Protein AF-A0A5B8S346-F1 (afdb_monomer_lite)

Foldseek 3Di:
DPVVVVVVCVVVDDDQQAQDVVRHHPVRVVVVVVVVVVVVVVVPPPVVVPDPPPDPDDDDD

pLDDT: mean 72.13, std 12.59, range [47.5, 94.06]

Secondary structure (DSSP, 8-state):
--HHHHHTTTTSS--TTSPPTTS--HHHHHHHHHHHHHHHHT---GGGG-----PPPPPP-

Radius of gyration: 21.61 Å; chains: 1; bounding box: 38×41×56 Å

Organism: NCBI:txid1176536

Structure (mmCIF, N/CA/C/O backbone):
data_AF-A0A5B8S346-F1
#
_entry.id   AF-A0A5B8S346-F1
#
loop_
_atom_site.group_PDB
_atom_site.id
_atom_site.type_symbol
_atom_site.label_atom_id
_atom_site.label_alt_id
_atom_site.label_comp_id
_atom_site.label_asym_id
_atom_site.label_entity_id
_atom_site.label_seq_id
_atom_site.pdbx_PDB_ins_code
_atom_site.Cartn_x
_atom_site.Cartn_y
_atom_site.Cartn_z
_atom_site.occupancy
_atom_site.B_iso_or_equiv
_atom_site.auth_seq_id
_atom_site.auth_comp_id
_atom_site.auth_asym_id
_atom_site.auth_atom_id
_atom_site.pdbx_PDB_model_num
ATOM 1 N N . MET A 1 1 ? 25.277 9.355 -38.547 1.00 47.50 1 MET A N 1
ATOM 2 C CA . MET A 1 1 ? 25.265 9.775 -37.128 1.00 47.50 1 MET A CA 1
ATOM 3 C C . MET A 1 1 ? 23.817 9.821 -36.634 1.00 47.50 1 MET A C 1
ATOM 5 O O . MET A 1 1 ? 23.335 10.856 -36.212 1.00 47.50 1 MET A O 1
ATOM 9 N N . THR A 1 2 ? 23.091 8.705 -36.759 1.00 57.50 2 THR A N 1
ATOM 10 C CA . THR A 1 2 ? 21.632 8.654 -36.501 1.00 57.50 2 THR A CA 1
ATOM 11 C C . THR A 1 2 ? 21.248 7.368 -35.763 1.00 57.50 2 THR A C 1
ATOM 13 O O . THR A 1 2 ? 20.319 7.366 -34.969 1.00 57.50 2 THR A O 1
ATOM 16 N N . ALA A 1 3 ? 22.030 6.294 -35.936 1.00 59.38 3 ALA A N 1
ATOM 17 C CA . ALA A 1 3 ? 21.823 5.012 -35.261 1.00 59.38 3 ALA A CA 1
ATOM 18 C C . ALA A 1 3 ? 22.068 5.054 -33.738 1.00 59.38 3 ALA A C 1
ATOM 20 O O . ALA A 1 3 ? 21.433 4.308 -33.002 1.00 59.38 3 ALA A O 1
ATOM 21 N N . LEU A 1 4 ? 22.938 5.947 -33.245 1.00 59.41 4 LEU A N 1
ATOM 22 C CA . LEU A 1 4 ? 23.273 6.020 -31.815 1.00 59.41 4 LEU A CA 1
ATOM 23 C C . LEU A 1 4 ? 22.120 6.577 -30.957 1.00 59.41 4 LEU A C 1
ATOM 25 O O . LEU A 1 4 ? 21.997 6.225 -29.790 1.00 59.41 4 LEU A O 1
ATOM 29 N N . ALA A 1 5 ? 21.238 7.396 -31.542 1.00 60.19 5 ALA A N 1
ATOM 30 C CA . ALA A 1 5 ? 20.099 7.983 -30.835 1.00 60.19 5 ALA A CA 1
ATOM 31 C C . ALA A 1 5 ? 18.977 6.966 -30.549 1.00 60.19 5 ALA A C 1
ATOM 33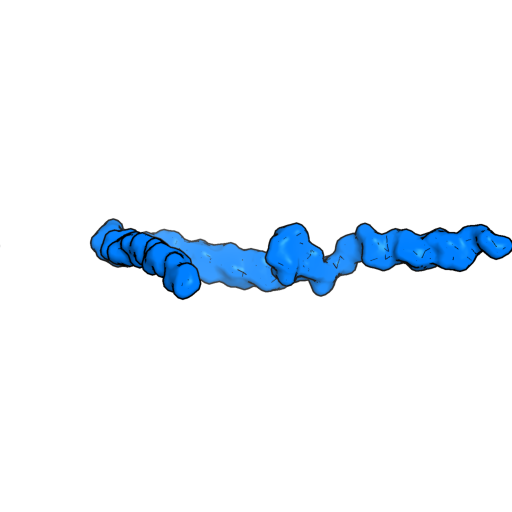 O O . ALA A 1 5 ? 18.245 7.123 -29.577 1.00 60.19 5 ALA A O 1
ATOM 34 N N . ALA A 1 6 ? 18.858 5.904 -31.354 1.00 60.22 6 ALA A N 1
ATOM 35 C CA . ALA A 1 6 ? 17.805 4.900 -31.192 1.00 60.22 6 ALA A CA 1
ATOM 36 C C . ALA A 1 6 ? 18.029 3.986 -29.971 1.00 60.22 6 ALA A C 1
ATOM 38 O O . ALA A 1 6 ? 17.067 3.539 -29.353 1.00 60.22 6 ALA A O 1
ATOM 39 N N . VAL A 1 7 ? 19.287 3.754 -29.580 1.00 60.91 7 VAL A N 1
ATOM 40 C CA . VAL A 1 7 ? 19.638 2.904 -28.424 1.00 60.91 7 VAL A CA 1
ATOM 41 C C . VAL A 1 7 ? 19.366 3.617 -27.092 1.00 60.91 7 VAL A C 1
ATOM 43 O O . VAL A 1 7 ? 19.082 2.972 -26.090 1.00 60.91 7 VAL A O 1
ATOM 46 N N . ALA A 1 8 ? 19.365 4.953 -27.071 1.00 59.34 8 ALA A N 1
ATOM 47 C CA . ALA A 1 8 ? 19.048 5.723 -25.866 1.00 59.34 8 ALA A CA 1
ATOM 48 C C . ALA A 1 8 ? 17.558 5.650 -25.467 1.00 59.34 8 ALA A C 1
ATOM 50 O O . ALA A 1 8 ? 17.213 5.977 -24.335 1.00 59.34 8 ALA A O 1
ATOM 51 N N . LEU A 1 9 ? 16.673 5.203 -26.370 1.00 55.88 9 LEU A N 1
ATOM 52 C CA . LEU A 1 9 ? 15.231 5.119 -26.116 1.00 55.88 9 LEU A CA 1
ATOM 53 C C . LEU A 1 9 ? 14.788 3.764 -25.540 1.00 55.88 9 LEU A C 1
ATOM 55 O O . LEU A 1 9 ? 13.699 3.671 -24.976 1.00 55.88 9 LEU A O 1
ATOM 59 N N . THR A 1 10 ? 15.624 2.721 -25.623 1.00 57.41 10 THR A N 1
ATOM 60 C CA . THR A 1 10 ? 15.301 1.390 -25.072 1.00 57.41 10 THR A CA 1
ATOM 61 C C . THR A 1 10 ? 15.463 1.311 -23.550 1.00 57.41 10 THR A C 1
ATOM 63 O O . THR A 1 10 ? 15.115 0.295 -22.963 1.00 57.41 10 THR A O 1
ATOM 66 N N . GLY A 1 11 ? 15.960 2.375 -22.904 1.00 54.97 11 GLY A N 1
ATOM 67 C CA . GLY A 1 11 ? 16.009 2.522 -21.442 1.00 54.97 11 GLY A CA 1
ATOM 68 C C . GLY A 1 11 ? 14.773 3.193 -20.824 1.00 54.97 11 GLY A C 1
ATOM 69 O O . GLY A 1 11 ? 14.693 3.301 -19.611 1.00 54.97 11 GLY A O 1
ATOM 70 N N . CYS A 1 12 ? 13.806 3.639 -21.636 1.00 58.38 12 CYS A N 1
ATOM 71 C CA . CYS A 1 12 ? 12.514 4.168 -21.167 1.00 58.38 12 CYS A CA 1
ATOM 72 C C . CYS A 1 12 ? 11.413 3.087 -21.128 1.00 58.38 12 CYS A C 1
ATOM 74 O O . CYS A 1 12 ? 10.223 3.398 -21.060 1.00 58.38 12 CYS A O 1
ATOM 76 N N . GLY A 1 13 ? 11.801 1.813 -21.225 1.00 55.72 13 GLY A N 1
ATOM 77 C CA . GLY A 1 13 ? 10.913 0.665 -21.102 1.00 55.72 13 GLY A CA 1
ATOM 78 C C . GLY A 1 13 ? 10.998 0.096 -19.694 1.00 55.72 13 GLY A C 1
ATOM 79 O O . GLY A 1 13 ? 12.081 -0.270 -19.254 1.00 55.72 13 GLY A O 1
ATOM 80 N N . LYS A 1 14 ? 9.850 0.023 -19.016 1.00 58.44 14 LYS A N 1
ATOM 81 C CA . LYS A 1 14 ? 9.670 -0.584 -17.692 1.00 58.44 14 LYS A CA 1
ATOM 82 C C . LYS A 1 14 ? 10.302 -1.985 -17.684 1.00 58.44 14 LYS A C 1
ATOM 84 O O . LYS A 1 14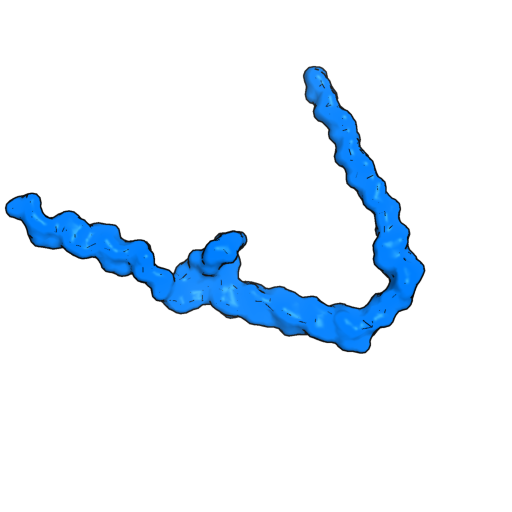 ? 9.719 -2.914 -18.235 1.00 58.44 14 LYS A O 1
ATOM 89 N N . ALA A 1 15 ? 11.486 -2.149 -17.102 1.00 58.91 15 ALA A N 1
ATOM 90 C CA . ALA A 1 15 ? 11.901 -3.477 -16.668 1.00 58.91 15 ALA A CA 1
ATOM 91 C C . ALA A 1 15 ? 11.002 -3.868 -15.482 1.00 58.91 15 ALA A C 1
ATOM 93 O O . ALA A 1 15 ? 10.635 -3.003 -14.690 1.00 58.91 15 ALA A O 1
ATOM 94 N N . ASP A 1 16 ? 10.650 -5.143 -15.313 1.00 56.94 16 ASP A N 1
ATOM 95 C CA . ASP A 1 16 ? 9.842 -5.589 -14.158 1.00 56.94 16 ASP A CA 1
ATOM 96 C C . ASP A 1 16 ? 10.505 -5.275 -12.798 1.00 56.94 16 ASP A C 1
ATOM 98 O O . ASP A 1 16 ? 9.838 -5.208 -11.766 1.00 56.94 16 ASP A O 1
ATOM 102 N N . ASN A 1 17 ? 11.824 -5.044 -12.812 1.00 55.94 17 ASN A N 1
ATOM 103 C CA . ASN A 1 17 ? 12.638 -4.630 -11.666 1.00 55.94 17 ASN A CA 1
ATOM 104 C C . ASN A 1 17 ? 12.816 -3.106 -11.552 1.00 55.94 17 ASN A C 1
ATOM 106 O O . ASN A 1 17 ? 13.459 -2.639 -10.615 1.00 55.94 17 ASN A O 1
ATOM 110 N N . ASP A 1 18 ? 12.316 -2.337 -12.518 1.00 59.50 18 ASP A N 1
ATOM 111 C CA . ASP A 1 18 ? 12.407 -0.883 -12.505 1.00 59.50 18 ASP A CA 1
ATOM 112 C C . ASP A 1 18 ? 11.335 -0.300 -11.584 1.00 59.50 18 ASP A C 1
ATOM 114 O O . ASP A 1 18 ? 10.227 -0.835 -11.460 1.00 59.50 18 ASP A O 1
ATOM 118 N N . ALA A 1 19 ? 11.643 0.824 -10.947 1.00 64.81 19 ALA A N 1
ATOM 119 C CA . ALA A 1 19 ? 10.711 1.443 -10.019 1.00 64.81 19 ALA A CA 1
ATOM 120 C C . ALA A 1 19 ? 9.401 1.843 -10.741 1.00 64.81 19 ALA A C 1
ATOM 122 O O . ALA A 1 19 ? 9.367 2.535 -11.769 1.00 64.81 19 ALA A O 1
ATOM 123 N N . GLY A 1 20 ? 8.275 1.383 -10.201 1.00 66.00 20 GLY A N 1
ATOM 124 C CA . GLY A 1 20 ? 6.919 1.771 -10.570 1.00 66.00 20 GLY A CA 1
ATOM 125 C C . GLY A 1 20 ? 6.679 3.281 -10.420 1.00 66.00 20 GLY A C 1
ATOM 126 O O . GLY A 1 20 ? 7.482 3.989 -9.808 1.00 66.00 20 GLY A O 1
ATOM 127 N N . PRO A 1 21 ? 5.580 3.826 -10.976 1.00 63.81 21 PRO A N 1
ATOM 128 C CA . PRO A 1 21 ? 5.145 5.176 -10.618 1.00 63.81 21 PRO A CA 1
ATOM 129 C C . PRO A 1 21 ? 4.976 5.245 -9.090 1.00 63.81 21 PRO A C 1
ATOM 131 O O . PRO A 1 21 ? 4.227 4.454 -8.529 1.00 63.81 21 PRO A O 1
ATOM 134 N N . GLY A 1 22 ? 5.717 6.134 -8.422 1.00 70.38 22 GLY A N 1
ATOM 135 C CA . GLY A 1 22 ? 5.820 6.169 -6.955 1.00 70.38 22 GLY A CA 1
ATOM 136 C C . GLY A 1 22 ? 7.150 5.662 -6.379 1.00 70.38 22 GLY A C 1
ATOM 137 O O . GLY A 1 22 ? 7.331 5.727 -5.170 1.00 70.38 22 GLY A O 1
ATOM 138 N N . GLY A 1 23 ? 8.097 5.210 -7.211 1.00 80.06 23 GLY A N 1
ATOM 139 C CA . GLY A 1 23 ? 9.446 4.836 -6.762 1.00 80.06 23 GLY A CA 1
ATOM 140 C C . GLY A 1 23 ? 9.564 3.427 -6.170 1.00 80.06 23 GLY A C 1
ATOM 141 O O . GLY A 1 23 ? 10.622 3.085 -5.660 1.00 80.06 23 GLY A O 1
ATOM 142 N N . VAL A 1 24 ? 8.503 2.621 -6.255 1.00 80.88 24 VAL A N 1
ATOM 143 C CA . VAL A 1 24 ? 8.420 1.257 -5.705 1.00 80.88 24 VAL A CA 1
ATOM 144 C C . VAL A 1 24 ? 8.333 0.227 -6.823 1.00 80.88 24 VAL A C 1
ATOM 146 O O . VAL A 1 24 ? 7.553 0.388 -7.760 1.00 80.88 24 VAL A O 1
ATOM 149 N N . SER A 1 25 ? 9.123 -0.836 -6.732 1.00 85.31 25 SER A N 1
ATOM 150 C CA . SER A 1 25 ? 9.063 -1.992 -7.629 1.00 85.31 25 SER A CA 1
ATOM 151 C 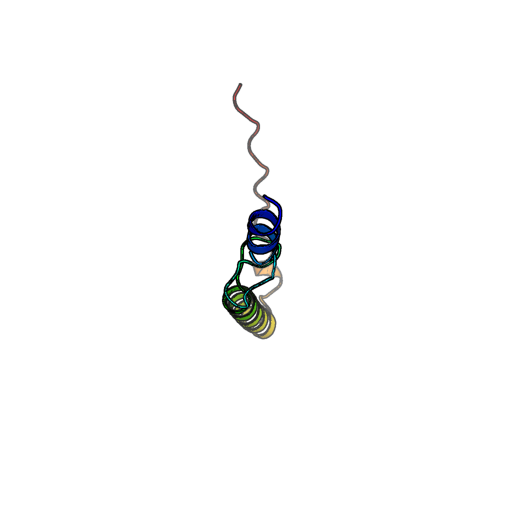C . SER A 1 25 ? 7.745 -2.759 -7.481 1.00 85.31 25 SER A C 1
ATOM 153 O O . SER A 1 25 ? 7.017 -2.624 -6.495 1.00 85.31 25 SER A O 1
ATOM 155 N N . VAL A 1 26 ? 7.440 -3.618 -8.457 1.00 85.88 26 VAL A N 1
ATOM 156 C CA . VAL A 1 26 ? 6.243 -4.476 -8.410 1.00 85.88 26 VAL A CA 1
ATOM 157 C C . VAL A 1 26 ? 6.266 -5.400 -7.183 1.00 85.88 26 VAL A C 1
ATOM 159 O O . VAL A 1 26 ? 5.231 -5.612 -6.550 1.00 85.88 26 VAL A O 1
ATOM 162 N N . GLY A 1 27 ? 7.445 -5.915 -6.817 1.00 87.00 27 GLY A N 1
ATOM 163 C CA . GLY A 1 27 ? 7.624 -6.762 -5.635 1.00 87.00 27 GLY A CA 1
ATOM 164 C C . GLY A 1 27 ? 7.362 -6.016 -4.326 1.00 87.00 27 GLY A C 1
ATOM 165 O O . GLY A 1 27 ? 6.658 -6.529 -3.459 1.00 87.00 27 GLY A O 1
ATOM 166 N N . GLU A 1 28 ? 7.861 -4.785 -4.207 1.00 86.56 28 GLU A N 1
ATOM 167 C CA . GLU A 1 28 ? 7.618 -3.938 -3.032 1.00 86.56 28 GLU A CA 1
ATOM 168 C C . GLU A 1 28 ? 6.144 -3.546 -2.908 1.00 86.56 28 GLU A C 1
ATOM 170 O O . GLU A 1 28 ? 5.581 -3.621 -1.817 1.00 86.56 28 GLU A O 1
ATOM 175 N N . ALA A 1 29 ? 5.493 -3.190 -4.021 1.00 88.94 29 ALA A N 1
ATOM 176 C CA . ALA A 1 29 ? 4.069 -2.869 -4.029 1.00 88.94 29 ALA A CA 1
ATOM 177 C C . ALA A 1 29 ? 3.213 -4.061 -3.571 1.00 88.94 29 ALA A C 1
ATOM 179 O O . ALA A 1 29 ? 2.287 -3.889 -2.780 1.00 88.94 29 ALA A O 1
ATOM 180 N N . LYS A 1 30 ? 3.554 -5.279 -4.015 1.00 90.00 30 LYS A N 1
ATOM 181 C CA . LYS A 1 30 ? 2.865 -6.504 -3.594 1.00 90.00 30 LYS A CA 1
ATOM 182 C C . LYS A 1 30 ? 3.057 -6.802 -2.105 1.00 90.00 30 LYS A C 1
ATOM 184 O O . LYS A 1 30 ? 2.089 -7.136 -1.431 1.00 90.00 30 LYS A O 1
ATOM 189 N N . ALA A 1 31 ? 4.276 -6.654 -1.589 1.00 92.56 31 ALA A N 1
ATOM 190 C CA . ALA A 1 31 ? 4.550 -6.858 -0.167 1.00 92.56 31 ALA A CA 1
ATOM 191 C C . ALA A 1 31 ? 3.774 -5.864 0.722 1.00 92.56 31 ALA A C 1
ATOM 193 O O . ALA A 1 31 ? 3.286 -6.236 1.788 1.00 92.56 31 ALA A O 1
ATOM 194 N N . LEU A 1 32 ? 3.624 -4.612 0.272 1.00 90.81 32 LEU A N 1
ATOM 195 C CA . LEU A 1 32 ? 2.808 -3.605 0.956 1.00 90.81 32 LEU A CA 1
ATOM 196 C C . LEU A 1 32 ? 1.315 -3.961 0.965 1.00 90.81 32 LEU A C 1
ATOM 198 O O . LEU A 1 32 ? 0.661 -3.779 1.990 1.00 90.81 32 LEU A O 1
ATOM 202 N N . ASP A 1 33 ? 0.784 -4.478 -0.146 1.00 91.69 33 ASP A N 1
ATOM 203 C CA . ASP A 1 33 ? -0.618 -4.903 -0.242 1.00 91.69 33 ASP A CA 1
ATOM 204 C C . ASP A 1 33 ? -0.919 -6.088 0.688 1.00 91.69 33 ASP A C 1
ATOM 206 O O . ASP A 1 33 ? -1.896 -6.062 1.433 1.00 91.69 33 ASP A O 1
ATOM 210 N N . GLU A 1 34 ? -0.031 -7.087 0.738 1.00 94.06 34 GLU A N 1
ATOM 211 C CA . GLU A 1 34 ? -0.161 -8.215 1.671 1.00 94.06 34 GLU A CA 1
ATOM 212 C C . GLU A 1 34 ? -0.159 -7.747 3.134 1.00 94.06 34 GLU A C 1
ATOM 214 O O . GLU A 1 34 ? -0.985 -8.192 3.935 1.00 94.06 34 GLU A O 1
ATOM 219 N N . ALA A 1 35 ? 0.715 -6.798 3.483 1.00 91.31 35 ALA A N 1
ATOM 220 C CA . ALA A 1 35 ? 0.736 -6.209 4.818 1.00 91.31 35 ALA A CA 1
ATOM 221 C C . ALA A 1 35 ? -0.574 -5.469 5.147 1.00 91.31 35 ALA A C 1
ATOM 223 O O . ALA A 1 35 ? -1.098 -5.614 6.254 1.00 91.31 35 ALA A O 1
ATOM 224 N N . ALA A 1 36 ? -1.132 -4.712 4.197 1.00 90.69 36 ALA A N 1
ATOM 225 C CA . ALA A 1 36 ? -2.417 -4.037 4.370 1.00 90.69 36 ALA A CA 1
ATOM 226 C C . ALA A 1 36 ? -3.564 -5.041 4.581 1.00 90.69 36 ALA A C 1
ATOM 228 O O . ALA A 1 36 ? -4.339 -4.895 5.525 1.00 90.69 36 ALA A O 1
ATOM 229 N N . GLN A 1 37 ? -3.614 -6.119 3.791 1.00 91.75 37 GLN A N 1
ATOM 230 C CA . GLN A 1 37 ? -4.617 -7.178 3.951 1.00 91.75 37 GLN A CA 1
ATOM 231 C C . GLN A 1 37 ? -4.557 -7.843 5.334 1.00 91.75 37 GLN A C 1
ATOM 233 O O . GLN A 1 37 ? -5.597 -8.144 5.922 1.00 91.75 37 GLN A O 1
ATOM 238 N N . MET A 1 38 ? -3.356 -8.054 5.888 1.00 88.94 38 MET A N 1
ATOM 239 C CA . MET A 1 38 ? -3.198 -8.590 7.247 1.00 88.94 38 MET A CA 1
ATOM 240 C C . MET A 1 38 ? -3.773 -7.650 8.315 1.00 88.94 38 MET A C 1
ATOM 242 O O . MET A 1 38 ? -4.376 -8.125 9.279 1.00 88.94 38 MET A O 1
ATOM 246 N N . LEU A 1 39 ? -3.609 -6.335 8.148 1.00 85.06 39 LEU A N 1
ATOM 247 C CA . LEU A 1 39 ? -4.166 -5.323 9.051 1.00 85.06 39 LEU A CA 1
ATOM 248 C C . LEU A 1 39 ? -5.694 -5.243 8.941 1.00 85.06 39 LEU A C 1
ATOM 250 O O . LEU A 1 39 ? -6.380 -5.179 9.962 1.00 85.06 39 LEU A O 1
ATOM 254 N N . ASP A 1 40 ? -6.232 -5.316 7.723 1.00 86.12 40 ASP A N 1
ATOM 255 C CA . ASP A 1 40 ? -7.677 -5.322 7.475 1.00 86.12 40 ASP A CA 1
ATOM 256 C C . ASP A 1 40 ? -8.348 -6.576 8.047 1.00 86.12 40 ASP A C 1
ATOM 258 O O . ASP A 1 40 ? -9.405 -6.494 8.683 1.00 86.12 40 ASP A O 1
ATOM 262 N N . ALA A 1 41 ? -7.708 -7.740 7.890 1.00 87.00 41 ALA A N 1
ATOM 263 C CA . ALA A 1 41 ? -8.151 -8.994 8.497 1.00 87.00 41 ALA A CA 1
ATOM 264 C C . ALA A 1 41 ? -8.154 -8.923 10.033 1.00 87.00 41 ALA A C 1
ATOM 266 O O . ALA A 1 41 ? -8.999 -9.537 10.684 1.00 87.00 41 ALA A O 1
ATOM 267 N N . GLN A 1 42 ? -7.243 -8.137 10.612 1.00 83.12 42 GLN A N 1
ATOM 268 C CA . GLN A 1 42 ? -7.165 -7.858 12.045 1.00 83.12 42 GLN A CA 1
ATOM 269 C C . GLN A 1 42 ? -8.044 -6.683 12.486 1.00 83.12 42 GLN A C 1
ATOM 271 O O . GLN A 1 42 ? -7.811 -6.185 13.586 1.00 83.12 42 GLN A O 1
ATOM 276 N N . ARG A 1 43 ? -9.017 -6.254 11.653 1.00 71.06 43 ARG A N 1
ATOM 277 C CA . ARG A 1 43 ? -9.949 -5.123 11.844 1.00 71.06 43 ARG A CA 1
ATOM 278 C C . ARG A 1 43 ? -9.704 -4.387 13.155 1.00 71.06 43 ARG A C 1
ATOM 280 O O . ARG A 1 43 ? -10.307 -4.708 14.183 1.00 71.06 43 ARG A O 1
ATOM 287 N N . LEU A 1 44 ? -8.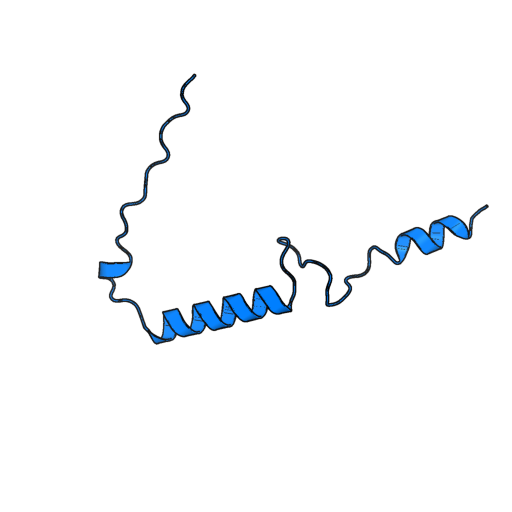757 -3.447 13.102 1.00 70.44 44 LEU A N 1
ATOM 288 C CA . LEU A 1 44 ? -8.352 -2.702 14.281 1.00 70.44 44 LEU A CA 1
ATOM 289 C C . LEU A 1 44 ? -9.606 -2.073 14.906 1.00 70.44 44 LEU A C 1
ATOM 291 O O . LEU A 1 44 ? -10.421 -1.490 14.179 1.00 70.44 44 LEU A O 1
ATOM 295 N N . PRO A 1 45 ? -9.801 -2.218 16.227 1.00 71.25 45 PRO A N 1
ATOM 296 C CA . PRO A 1 45 ? -10.958 -1.641 16.889 1.00 71.25 45 PRO A CA 1
ATOM 297 C C . PRO A 1 45 ? -10.955 -0.122 16.666 1.00 71.25 45 PRO A C 1
ATOM 299 O O . PRO A 1 45 ? -9.890 0.492 16.576 1.00 71.25 45 PRO A O 1
ATOM 302 N N . ALA A 1 46 ? -12.134 0.486 16.507 1.00 66.50 46 ALA A N 1
ATOM 303 C CA . ALA A 1 46 ? -12.271 1.877 16.061 1.00 66.50 46 ALA A CA 1
ATOM 304 C C . ALA A 1 46 ? -11.476 2.860 16.946 1.00 66.50 46 ALA A C 1
ATOM 306 O O . ALA A 1 46 ? -10.902 3.827 16.443 1.00 66.50 46 ALA A O 1
ATOM 307 N N . GLU A 1 47 ? -11.354 2.560 18.240 1.00 65.31 47 GLU A N 1
ATOM 308 C CA . GLU A 1 47 ? -10.521 3.292 19.195 1.00 65.31 47 GLU A CA 1
ATOM 309 C C . GLU A 1 47 ? -9.019 3.340 18.844 1.00 65.31 47 GLU A C 1
ATOM 311 O O . GLU A 1 47 ? -8.353 4.308 19.204 1.00 65.31 47 GLU A O 1
ATOM 316 N N . ALA A 1 48 ? -8.476 2.372 18.097 1.00 66.31 48 ALA A N 1
ATOM 317 C CA . ALA A 1 48 ? -7.072 2.358 17.671 1.00 66.31 48 ALA A CA 1
ATOM 318 C C . ALA A 1 48 ? -6.778 3.333 16.513 1.00 66.31 48 ALA A C 1
ATOM 320 O O . ALA A 1 48 ? -5.626 3.706 16.298 1.00 66.31 48 ALA A O 1
ATOM 321 N N . THR A 1 49 ? -7.807 3.777 15.782 1.00 64.06 49 THR A N 1
ATOM 322 C CA . THR A 1 49 ? -7.671 4.743 14.671 1.00 64.06 49 THR A CA 1
ATOM 323 C C . THR A 1 49 ? -7.744 6.203 15.118 1.00 64.06 49 THR A C 1
ATOM 325 O O . THR A 1 49 ? -7.400 7.103 14.354 1.00 64.06 49 THR A O 1
ATOM 328 N N . ALA A 1 50 ? -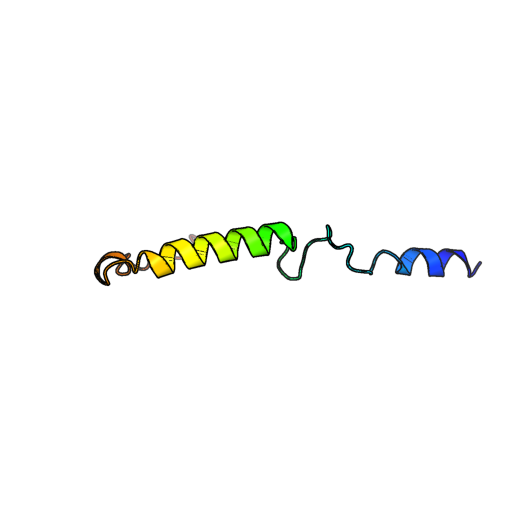8.112 6.455 16.378 1.00 69.62 50 ALA A N 1
ATOM 329 C CA . ALA A 1 50 ? -8.112 7.780 16.988 1.00 69.62 50 ALA A CA 1
ATOM 330 C C . ALA A 1 50 ? -6.699 8.192 17.448 1.00 69.62 50 ALA A C 1
ATOM 332 O O . ALA A 1 50 ? -6.495 8.612 18.587 1.00 69.62 50 ALA A O 1
ATOM 333 N N . ALA A 1 51 ? -5.696 8.067 16.576 1.00 69.94 51 ALA A N 1
ATOM 334 C CA . ALA A 1 51 ? -4.425 8.736 16.814 1.00 69.94 51 ALA A CA 1
ATOM 335 C C . ALA A 1 51 ? -4.669 10.256 16.733 1.00 69.94 51 ALA A C 1
ATOM 337 O O . ALA A 1 51 ? -5.326 10.712 15.791 1.00 69.94 51 ALA A O 1
ATOM 338 N N . PRO A 1 52 ? -4.175 11.064 17.687 1.00 71.19 52 PRO A N 1
ATOM 339 C CA . PRO A 1 52 ? -4.279 12.508 17.573 1.00 71.19 52 PRO A CA 1
ATOM 340 C C . PRO A 1 52 ? -3.544 12.929 16.300 1.00 71.19 52 PRO A C 1
ATOM 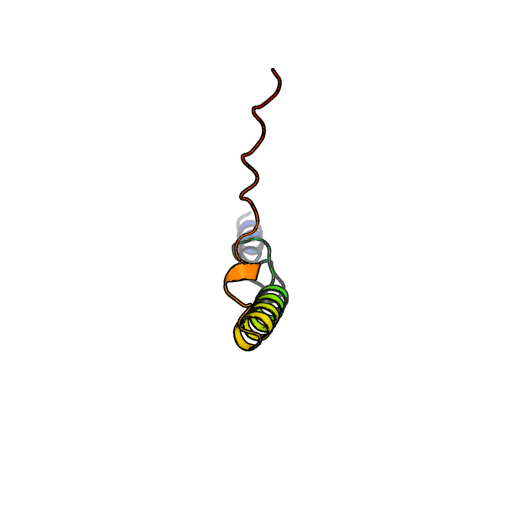342 O O . PRO A 1 52 ? -2.340 12.712 16.168 1.00 71.19 52 PRO A O 1
ATOM 345 N N . VAL A 1 53 ? -4.280 13.505 15.348 1.00 68.19 53 VAL A N 1
ATOM 346 C CA . VAL A 1 53 ? -3.701 14.165 14.178 1.00 68.19 53 VAL A CA 1
ATOM 347 C C . VAL A 1 53 ? -2.721 15.216 14.684 1.00 68.19 53 VAL A C 1
ATOM 349 O O . VAL A 1 53 ? -3.115 16.234 15.252 1.00 68.19 53 VAL A O 1
ATOM 352 N N . ALA A 1 54 ? -1.427 14.937 14.539 1.00 71.50 54 ALA A N 1
ATOM 353 C CA . ALA A 1 54 ? -0.388 15.891 14.865 1.00 71.50 54 ALA A CA 1
ATOM 354 C C . ALA A 1 54 ? -0.516 17.062 13.889 1.00 71.50 54 ALA A C 1
ATOM 356 O O . ALA A 1 54 ? -0.147 16.958 12.718 1.00 71.50 54 ALA A O 1
ATOM 357 N N . THR A 1 55 ? -1.075 18.174 14.364 1.00 72.94 55 THR A N 1
ATOM 358 C CA . THR A 1 55 ? -1.083 19.430 13.621 1.00 72.94 55 THR A CA 1
ATOM 359 C C . THR A 1 55 ? 0.372 19.802 13.326 1.00 72.94 55 THR A C 1
ATOM 361 O O . THR A 1 55 ? 1.161 19.908 14.272 1.00 72.94 55 THR A O 1
ATOM 364 N N . PRO A 1 56 ? 0.769 19.976 12.052 1.00 76.56 56 PRO A N 1
ATOM 365 C CA . PRO A 1 56 ? 2.139 20.336 11.725 1.00 76.56 56 PRO A CA 1
ATOM 366 C C . PRO A 1 56 ? 2.485 21.662 12.409 1.00 76.56 56 PRO A C 1
ATOM 368 O O . PRO A 1 56 ? 1.762 22.654 12.279 1.00 76.56 56 PRO A O 1
ATOM 371 N N . ALA A 1 57 ? 3.571 21.660 13.184 1.00 75.94 57 ALA A N 1
ATOM 372 C CA . ALA A 1 57 ? 4.043 22.848 13.881 1.00 75.94 57 ALA A CA 1
ATOM 373 C C . ALA A 1 57 ? 4.409 23.941 12.857 1.00 75.94 57 ALA A C 1
ATOM 375 O O . ALA A 1 57 ? 5.035 23.631 11.837 1.00 75.94 57 ALA A O 1
ATOM 376 N N . PRO A 1 58 ? 4.033 25.211 13.102 1.00 75.38 58 PRO A N 1
ATOM 377 C CA . PRO A 1 58 ? 4.279 26.288 12.154 1.00 75.38 58 PRO A CA 1
ATOM 378 C C . PRO A 1 58 ? 5.787 26.466 11.907 1.00 75.38 58 PRO A C 1
ATOM 380 O O . PRO A 1 58 ? 6.581 26.330 12.846 1.00 75.38 58 PRO A O 1
ATOM 383 N N . PRO A 1 59 ? 6.199 26.782 10.663 1.00 75.19 59 PRO A N 1
ATOM 384 C CA . PRO A 1 59 ? 7.606 26.954 10.330 1.00 75.19 59 PRO A CA 1
ATOM 385 C C . PRO A 1 59 ? 8.193 28.113 11.141 1.00 75.19 59 PRO A C 1
ATOM 387 O O . PRO A 1 59 ? 7.678 29.235 11.116 1.00 75.19 59 PRO A O 1
ATOM 390 N N . LYS A 1 60 ? 9.275 27.833 11.874 1.00 72.50 60 LYS A N 1
ATOM 391 C CA . LYS A 1 60 ? 10.068 28.862 12.550 1.00 72.50 60 LYS A CA 1
ATOM 392 C C . LYS A 1 60 ? 10.776 29.684 11.466 1.00 72.50 60 LYS A C 1
ATOM 394 O O . LYS A 1 60 ? 11.502 29.109 10.659 1.00 72.50 60 LYS A O 1
ATOM 399 N N . LYS A 1 61 ? 10.465 30.983 11.413 1.00 66.56 61 LYS A N 1
ATOM 400 C CA . LYS A 1 61 ? 11.110 31.973 10.536 1.00 66.56 61 LYS A CA 1
ATOM 401 C C . LYS A 1 61 ? 12.577 32.159 10.897 1.00 66.56 61 LYS A C 1
ATOM 403 O O . LYS A 1 61 ? 12.882 32.067 12.107 1.00 66.56 61 LYS A O 1
#

Sequence (61 aa):
MTALAAVALTGCGKADNDAGPGGVSVGEAKALDEAAQMLDAQRLPAEATAAPVATPAPPKK